Protein AF-A0A3E0U2Y4-F1 (afdb_monomer_lite)

Secondary structure (DSSP, 8-state):
--HHHHHHHHHHHHHHHHHHHHHHHHHHHHHHHHHHHHH---HHHHHHHHHHHHHTT----TTHHHHHHHHHHHTT-----

Organism: NCBI:txid1655234

pLDDT: mean 78.2, std 12.06, range [42.38, 93.75]

Sequence (81 aa):
MGLKSIFQTLVN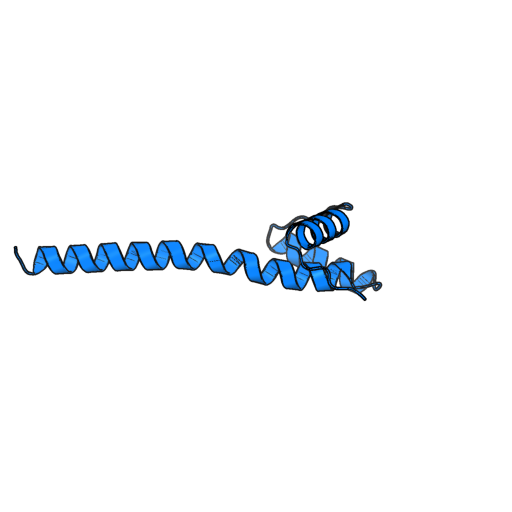LFLVVVAVSVMGCASYQLGDISRVYCGSTDEAFRAQIKAKLTERGVSIGIDYCRAHGLVDAIRGQHGAT

Foldseek 3Di:
DDPVVVVVVVVVVVVVVVVVVVVPPPPPVVLVLLCVLLPDPDPVVNVVSQVVCVVVVHHDDPCSNVVSVVVCVVVVPPPDD

Radius of gyration: 20.27 Å; chains: 1; bounding box: 28×31×60 Å

Structure (mmCIF, N/CA/C/O backbone):
data_AF-A0A3E0U2Y4-F1
#
_entry.id   AF-A0A3E0U2Y4-F1
#
loop_
_atom_site.group_PDB
_atom_site.id
_atom_site.type_symbol
_atom_site.label_atom_id
_atom_site.label_alt_id
_atom_site.label_comp_id
_atom_site.label_asym_id
_atom_site.label_entity_id
_atom_site.label_seq_id
_atom_site.pdbx_PDB_ins_code
_atom_site.Cartn_x
_atom_site.Cartn_y
_atom_site.Cartn_z
_atom_site.occupancy
_atom_site.B_iso_or_equiv
_atom_site.auth_seq_id
_atom_site.auth_comp_id
_atom_site.auth_asym_id
_atom_site.auth_atom_id
_atom_site.pdbx_PDB_model_num
ATOM 1 N N . MET A 1 1 ? -16.206 7.047 46.432 1.00 59.41 1 MET A N 1
ATOM 2 C CA . MET A 1 1 ? -15.893 6.252 45.221 1.00 59.41 1 MET A CA 1
ATOM 3 C C . MET A 1 1 ? -14.694 5.370 45.527 1.00 59.41 1 MET A C 1
ATOM 5 O O . MET A 1 1 ? -13.660 5.896 45.906 1.00 59.41 1 MET A O 1
ATOM 9 N N . GLY A 1 2 ? -14.856 4.044 45.506 1.00 80.75 2 GLY A N 1
ATOM 10 C CA . GLY A 1 2 ? -13.835 3.110 45.998 1.00 80.75 2 GLY A CA 1
ATOM 11 C C . GLY A 1 2 ? -12.646 2.941 45.047 1.00 80.75 2 GLY A C 1
ATOM 12 O O . GLY A 1 2 ? -12.814 2.995 43.832 1.00 80.75 2 GLY A O 1
ATOM 13 N N . LEU A 1 3 ? -11.464 2.659 45.607 1.00 78.75 3 LEU A N 1
ATOM 14 C CA . LEU A 1 3 ? -10.199 2.412 44.893 1.00 78.75 3 LEU A CA 1
ATOM 15 C C . LEU A 1 3 ? -10.333 1.396 43.737 1.00 78.75 3 LEU A C 1
ATOM 17 O O . LEU A 1 3 ? -9.746 1.577 42.674 1.00 78.75 3 LEU A O 1
ATOM 21 N N . LYS A 1 4 ? -11.187 0.376 43.905 1.00 79.81 4 LYS A N 1
ATOM 22 C CA . LYS A 1 4 ? -11.516 -0.622 42.870 1.00 79.81 4 LYS A CA 1
ATOM 23 C C . LYS A 1 4 ? -12.183 -0.009 41.630 1.00 79.81 4 LYS A C 1
ATOM 25 O O . LYS A 1 4 ? -11.907 -0.430 40.514 1.00 79.81 4 LYS A O 1
ATOM 30 N N . SER A 1 5 ? -13.025 1.008 41.819 1.00 82.88 5 SER A N 1
ATOM 31 C CA . SER A 1 5 ? -13.711 1.704 40.723 1.00 82.88 5 SER A CA 1
ATOM 32 C C . SER A 1 5 ? -12.743 2.557 39.903 1.00 82.88 5 SER A C 1
ATOM 34 O O . SER A 1 5 ? -12.882 2.645 38.686 1.00 82.88 5 SER A O 1
ATOM 36 N N . ILE A 1 6 ? -11.745 3.158 40.558 1.00 86.75 6 ILE A N 1
ATOM 37 C CA . ILE A 1 6 ? -10.707 3.957 39.893 1.00 86.75 6 ILE A CA 1
ATOM 38 C C . ILE A 1 6 ? -9.815 3.036 39.057 1.00 86.75 6 ILE A C 1
ATOM 40 O O . ILE A 1 6 ? -9.596 3.301 37.878 1.00 86.75 6 ILE A O 1
ATOM 44 N N . PHE A 1 7 ? -9.382 1.910 39.632 1.00 88.31 7 PHE A N 1
ATOM 45 C CA . PHE A 1 7 ? -8.567 0.918 38.932 1.00 88.31 7 PHE A CA 1
ATOM 46 C C . PHE A 1 7 ? -9.263 0.373 37.675 1.00 88.31 7 PHE A C 1
ATOM 48 O O . PHE A 1 7 ? -8.676 0.385 36.597 1.00 88.31 7 PHE A O 1
ATOM 55 N N . GLN A 1 8 ? -10.542 -0.006 37.776 1.00 89.19 8 GLN A N 1
ATOM 56 C CA . GLN A 1 8 ? -11.321 -0.491 36.629 1.00 89.19 8 GLN A CA 1
ATOM 57 C C . GLN A 1 8 ? -11.448 0.562 35.515 1.00 89.19 8 GLN A C 1
ATOM 59 O O . GLN A 1 8 ? -11.370 0.237 34.331 1.00 89.19 8 GLN A O 1
ATOM 64 N N . THR A 1 9 ? -11.616 1.833 35.891 1.00 91.00 9 THR A N 1
ATOM 65 C CA . THR A 1 9 ? -11.731 2.941 34.931 1.00 91.00 9 THR A CA 1
ATOM 66 C C . THR A 1 9 ? -10.414 3.163 34.184 1.00 91.00 9 THR A C 1
ATOM 68 O O . THR A 1 9 ? -10.425 3.338 32.968 1.00 91.00 9 THR A O 1
ATOM 71 N N . LEU A 1 10 ? -9.276 3.091 34.881 1.00 92.94 10 LEU A N 1
ATOM 72 C CA . LEU A 1 10 ? -7.950 3.228 34.271 1.00 92.94 10 LEU A CA 1
ATOM 73 C C . LEU A 1 10 ? -7.632 2.074 33.313 1.00 92.94 10 LEU A C 1
ATOM 75 O O . LEU A 1 10 ? -7.115 2.315 32.225 1.00 92.94 10 LEU A O 1
ATOM 79 N N . VAL A 1 11 ? -7.986 0.839 33.679 1.00 93.75 11 VAL A N 1
ATOM 80 C CA . VAL A 1 11 ? -7.802 -0.337 32.811 1.00 93.75 11 VAL A CA 1
ATOM 81 C C . VAL A 1 11 ? -8.638 -0.214 31.534 1.00 93.75 11 VAL A C 1
ATOM 83 O O . VAL A 1 11 ? -8.118 -0.431 30.441 1.00 93.75 11 VAL A O 1
ATOM 86 N N . ASN A 1 12 ? -9.904 0.200 31.644 1.00 92.19 12 ASN A N 1
ATOM 87 C CA . ASN A 1 12 ? -10.747 0.433 30.469 1.00 92.19 12 ASN A CA 1
ATOM 88 C C . ASN A 1 12 ? -10.197 1.552 29.577 1.00 92.19 12 ASN A C 1
ATOM 90 O O . ASN A 1 12 ? -10.166 1.398 28.358 1.00 92.19 12 ASN A O 1
ATOM 94 N N . LEU A 1 13 ? -9.732 2.658 30.165 1.00 92.38 13 LEU A N 1
ATOM 95 C CA . LEU A 1 13 ? -9.133 3.756 29.407 1.00 92.38 13 LEU A CA 1
ATOM 96 C C . LEU A 1 13 ? -7.876 3.294 28.655 1.00 92.38 13 LEU A C 1
ATOM 98 O O . LEU A 1 13 ? -7.714 3.601 27.477 1.00 92.38 13 LEU A O 1
ATOM 102 N N . PHE A 1 14 ? -7.019 2.511 29.313 1.00 93.00 14 PHE A N 1
ATOM 103 C CA . PHE A 1 14 ? -5.818 1.951 28.701 1.00 93.00 14 PHE A CA 1
ATOM 104 C C . PHE A 1 14 ? -6.152 1.045 27.507 1.00 93.00 14 PHE A C 1
ATOM 106 O O . PHE A 1 14 ? -5.560 1.194 26.440 1.00 93.00 14 PHE A O 1
ATOM 113 N N . LEU A 1 15 ? -7.150 0.166 27.643 1.00 90.94 15 LEU A N 1
ATOM 114 C CA . LEU A 1 15 ? -7.593 -0.704 26.549 1.00 90.94 15 LEU A CA 1
ATOM 115 C C . LEU A 1 15 ? -8.122 0.085 25.343 1.00 90.94 15 LEU A C 1
ATOM 117 O O . LEU A 1 15 ? -7.829 -0.279 24.205 1.00 90.94 15 LEU A O 1
ATOM 121 N N . VAL A 1 16 ? -8.845 1.185 25.572 1.00 90.69 16 VAL A N 1
ATOM 122 C CA . VAL A 1 16 ? -9.335 2.057 24.491 1.00 90.69 16 VAL A CA 1
ATOM 123 C C . VAL A 1 16 ? -8.175 2.741 23.758 1.00 90.69 16 VAL A C 1
ATOM 125 O O . VAL A 1 16 ? -8.155 2.759 22.529 1.00 90.69 16 VAL A O 1
ATOM 128 N N . VAL A 1 17 ? -7.175 3.252 24.481 1.00 88.94 17 VAL A N 1
ATOM 129 C CA . VAL A 1 17 ? -5.988 3.890 23.877 1.00 88.94 17 VAL A CA 1
ATOM 130 C C . VAL A 1 17 ? -5.175 2.889 23.048 1.00 88.94 17 VAL A C 1
ATOM 132 O O . VAL A 1 17 ? -4.727 3.205 21.942 1.00 88.94 17 VAL A O 1
ATOM 135 N N . VAL A 1 18 ? -5.027 1.657 23.539 1.00 85.81 18 VAL A N 1
ATOM 136 C CA . VAL A 1 18 ? -4.362 0.588 22.786 1.00 85.81 18 VAL A CA 1
ATOM 137 C C . VAL A 1 18 ? -5.158 0.255 21.524 1.00 85.81 18 VAL A C 1
ATOM 139 O O . VAL A 1 18 ? -4.580 0.242 20.445 1.00 85.81 18 VAL A O 1
ATOM 142 N N . ALA A 1 19 ? -6.480 0.090 21.611 1.00 81.94 19 ALA A N 1
ATOM 143 C CA . ALA A 1 19 ? -7.316 -0.228 20.452 1.00 81.94 19 ALA A CA 1
ATOM 144 C C . ALA A 1 19 ? -7.251 0.842 19.344 1.00 81.94 19 ALA A C 1
ATOM 146 O O . ALA A 1 19 ? -7.183 0.503 18.164 1.00 81.94 19 ALA A O 1
ATOM 147 N N . VAL A 1 20 ? -7.214 2.127 19.709 1.00 80.69 20 VAL A N 1
ATOM 148 C CA . VAL A 1 20 ? -7.122 3.234 18.740 1.00 80.69 20 VAL A CA 1
ATOM 149 C C . VAL A 1 20 ? -5.734 3.322 18.098 1.00 80.69 20 VAL A C 1
ATOM 151 O O . VAL A 1 20 ? -5.618 3.623 16.911 1.00 80.69 20 VAL A O 1
ATOM 154 N N . SER A 1 21 ? -4.668 3.024 18.844 1.00 73.44 21 SER A N 1
ATOM 155 C CA . SER A 1 21 ? -3.297 3.143 18.327 1.00 73.44 21 SER A CA 1
ATOM 156 C C . SER A 1 21 ? -2.938 2.067 17.293 1.00 73.44 21 SER A C 1
ATOM 158 O O . SER A 1 21 ? -2.218 2.367 16.339 1.00 73.44 21 SER A O 1
ATOM 160 N N . VAL A 1 22 ? -3.498 0.853 17.381 1.00 69.00 22 VAL A N 1
ATOM 161 C CA . VAL A 1 22 ? -3.260 -0.199 16.367 1.00 69.00 22 VAL A CA 1
ATOM 162 C C . VAL A 1 22 ? -3.884 0.118 15.002 1.00 69.00 22 VAL A C 1
ATOM 164 O O . VAL A 1 22 ? -3.392 -0.364 13.983 1.00 69.00 22 VAL A O 1
ATOM 167 N N . MET A 1 23 ? -4.926 0.954 14.944 1.00 65.12 23 MET A N 1
ATOM 168 C CA . MET A 1 23 ? -5.586 1.320 13.681 1.00 65.12 23 MET A CA 1
ATOM 169 C C . MET A 1 23 ? -4.740 2.280 12.822 1.00 65.12 23 MET A C 1
ATOM 171 O O . MET A 1 23 ? -4.917 2.333 11.607 1.00 65.12 23 MET A O 1
ATOM 175 N N . GLY A 1 24 ? -3.800 3.019 13.425 1.00 58.94 24 GLY A N 1
ATOM 176 C CA . GLY A 1 24 ? -2.990 4.029 12.732 1.00 58.94 24 GLY A CA 1
ATOM 177 C C . GLY A 1 24 ? -1.759 3.493 11.986 1.00 58.94 24 GLY A C 1
ATOM 178 O O . GLY A 1 24 ? -1.315 4.113 11.021 1.00 58.94 24 GLY A O 1
ATOM 179 N N . CYS A 1 25 ? -1.208 2.341 12.383 1.00 58.78 25 CYS A N 1
ATOM 180 C CA . CYS A 1 25 ? 0.072 1.850 11.849 1.00 58.78 25 CYS A CA 1
ATOM 181 C C . CYS A 1 25 ? -0.023 1.153 10.479 1.00 58.78 25 CYS A C 1
ATOM 183 O O . CYS A 1 25 ? 0.982 1.067 9.776 1.00 58.78 25 CYS A O 1
ATOM 185 N N . ALA A 1 26 ? -1.201 0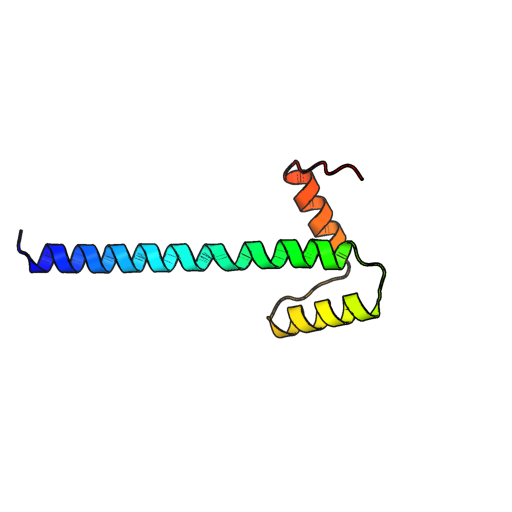.678 10.062 1.00 54.84 26 ALA A N 1
ATOM 186 C CA . ALA A 1 26 ? -1.345 -0.046 8.793 1.00 54.84 26 ALA A CA 1
ATOM 187 C C . ALA A 1 26 ? -1.252 0.868 7.554 1.00 54.84 26 ALA A C 1
ATOM 189 O O . ALA A 1 26 ? -0.810 0.436 6.490 1.00 54.84 26 ALA A O 1
ATOM 190 N N . SER A 1 27 ? -1.642 2.139 7.685 1.00 55.34 27 SER A N 1
ATOM 191 C CA . SER A 1 27 ? -1.802 3.041 6.537 1.00 55.34 27 SER A CA 1
ATOM 192 C C . SER A 1 27 ? -0.507 3.716 6.078 1.00 55.34 27 SER A C 1
ATOM 194 O O . SER A 1 27 ? -0.394 4.058 4.904 1.00 55.34 27 SER A O 1
ATOM 196 N N . TYR A 1 28 ? 0.480 3.902 6.962 1.00 54.84 28 TYR A N 1
ATOM 197 C CA . TYR A 1 28 ? 1.723 4.609 6.614 1.00 54.84 28 TYR A CA 1
ATOM 198 C C . TYR A 1 28 ? 2.647 3.750 5.739 1.00 54.84 28 TYR A C 1
ATOM 200 O O . TYR A 1 28 ? 3.189 4.208 4.739 1.00 54.84 28 TYR A O 1
ATOM 208 N N . GLN A 1 29 ? 2.761 2.463 6.068 1.00 61.38 29 GLN A N 1
ATOM 209 C CA . GLN A 1 29 ? 3.722 1.569 5.426 1.00 61.38 29 GLN A CA 1
ATOM 210 C C . GLN A 1 29 ? 3.360 1.235 3.972 1.00 61.38 29 GLN A C 1
ATOM 212 O O . GLN A 1 29 ? 4.235 0.931 3.168 1.00 61.38 29 GLN A O 1
ATOM 217 N N . LEU A 1 30 ? 2.072 1.296 3.624 1.00 65.69 30 LEU A N 1
ATOM 218 C CA . LEU A 1 30 ? 1.607 1.022 2.267 1.00 65.69 30 LEU A CA 1
ATOM 219 C C . LEU A 1 30 ? 1.901 2.183 1.310 1.00 65.69 30 LEU A C 1
ATOM 221 O O . LEU A 1 30 ? 2.264 1.910 0.172 1.00 65.69 30 LEU A O 1
ATOM 225 N N . GLY A 1 31 ? 1.816 3.438 1.766 1.00 68.00 31 GLY A N 1
ATOM 226 C CA . GLY A 1 31 ? 2.069 4.617 0.924 1.00 68.00 31 GLY A CA 1
ATOM 227 C C . GLY A 1 31 ? 3.512 4.703 0.414 1.00 68.00 31 GLY A C 1
ATOM 228 O O . GLY A 1 31 ? 3.735 4.931 -0.774 1.00 68.00 31 GLY A O 1
ATOM 229 N N . ASP A 1 32 ? 4.499 4.425 1.273 1.00 72.44 32 ASP A N 1
ATOM 230 C CA . ASP A 1 32 ? 5.912 4.389 0.861 1.00 72.44 32 ASP A CA 1
ATOM 231 C C . ASP A 1 32 ? 6.172 3.292 -0.184 1.00 72.44 32 ASP A C 1
ATOM 233 O O . ASP A 1 32 ? 6.871 3.509 -1.177 1.00 72.44 32 ASP A O 1
ATOM 237 N N . ILE A 1 33 ? 5.553 2.118 -0.009 1.00 79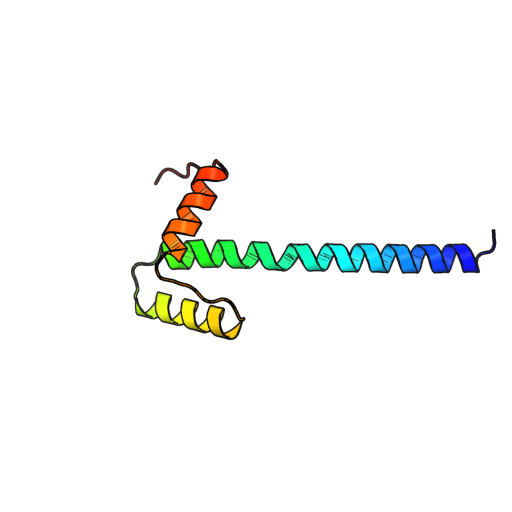.62 33 ILE A N 1
ATOM 238 C CA . ILE A 1 33 ? 5.668 1.007 -0.962 1.00 79.62 33 ILE A CA 1
ATOM 239 C C . ILE A 1 33 ? 4.989 1.364 -2.289 1.00 79.62 33 ILE A C 1
ATOM 241 O O . ILE A 1 33 ? 5.530 1.041 -3.346 1.00 79.62 33 ILE A O 1
ATOM 245 N N . SER A 1 34 ? 3.842 2.050 -2.264 1.00 81.00 34 SER A N 1
ATOM 246 C CA . SER A 1 34 ? 3.155 2.510 -3.474 1.00 81.00 34 SER A CA 1
ATOM 247 C C . SER A 1 34 ? 4.024 3.452 -4.301 1.00 81.00 34 SER A C 1
ATOM 249 O O . SER A 1 34 ? 4.128 3.274 -5.515 1.00 81.00 34 SER A O 1
ATOM 251 N N . ARG A 1 35 ? 4.698 4.411 -3.655 1.00 80.25 35 ARG A N 1
ATOM 252 C CA . ARG A 1 35 ? 5.604 5.349 -4.327 1.00 80.25 35 ARG A CA 1
ATOM 253 C C . ARG A 1 35 ? 6.779 4.626 -4.982 1.00 80.25 35 ARG A C 1
ATOM 255 O O . ARG A 1 35 ? 7.089 4.884 -6.142 1.00 80.25 35 ARG A O 1
ATOM 262 N N . VAL A 1 36 ? 7.394 3.682 -4.270 1.00 83.56 36 VAL A N 1
ATOM 263 C CA . VAL A 1 36 ? 8.503 2.864 -4.789 1.00 83.56 36 VAL A CA 1
ATOM 264 C C . VAL A 1 36 ? 8.043 1.960 -5.939 1.00 83.56 36 VAL A C 1
ATOM 266 O O . VAL A 1 36 ? 8.729 1.848 -6.952 1.00 83.56 36 VAL A O 1
ATOM 269 N N . TYR A 1 37 ? 6.863 1.349 -5.822 1.00 85.62 37 TYR A N 1
ATOM 270 C CA . TYR A 1 37 ? 6.286 0.495 -6.858 1.00 85.62 37 TYR A CA 1
ATOM 271 C C . TYR A 1 37 ? 5.943 1.271 -8.136 1.00 85.62 37 TYR A C 1
ATOM 273 O O . TYR A 1 37 ? 6.221 0.792 -9.234 1.00 85.62 37 TYR A O 1
ATOM 281 N N . CYS A 1 38 ? 5.338 2.454 -8.001 1.00 85.62 38 CYS A N 1
ATOM 282 C CA . CYS A 1 38 ? 4.894 3.270 -9.131 1.00 85.62 38 CYS A CA 1
ATOM 283 C C . CYS A 1 38 ? 6.007 4.115 -9.759 1.00 85.62 38 CYS A C 1
ATOM 285 O O . CYS A 1 38 ? 5.890 4.478 -10.925 1.00 85.62 38 CYS A O 1
ATOM 287 N N . GLY A 1 39 ? 7.080 4.403 -9.016 1.00 84.38 39 GLY A N 1
ATOM 288 C CA . GLY A 1 39 ? 8.274 5.080 -9.528 1.00 84.38 39 GLY A CA 1
ATOM 289 C C . GLY A 1 39 ? 9.318 4.145 -10.150 1.00 84.38 39 GLY A C 1
ATOM 290 O O . GLY A 1 39 ? 10.270 4.625 -10.758 1.00 84.38 39 GLY A O 1
ATOM 291 N N . SER A 1 40 ? 9.173 2.823 -10.007 1.00 85.00 40 SER A N 1
ATOM 292 C CA . SER A 1 40 ? 10.117 1.857 -10.577 1.00 85.00 40 SER A CA 1
ATOM 293 C C . SER A 1 40 ? 9.768 1.494 -12.023 1.00 85.00 40 SER A C 1
ATOM 295 O O . SER A 1 40 ? 8.618 1.194 -12.342 1.00 85.00 40 SER A O 1
ATOM 297 N N . THR A 1 41 ? 10.779 1.459 -12.892 1.00 85.56 41 THR A N 1
ATOM 298 C CA . THR A 1 41 ? 10.681 0.966 -14.277 1.00 85.56 41 THR A CA 1
ATOM 299 C C . THR A 1 41 ? 11.092 -0.503 -14.423 1.00 85.56 41 THR A C 1
ATOM 301 O O . THR A 1 41 ? 10.921 -1.075 -15.496 1.00 85.56 41 THR A O 1
ATOM 304 N N . ASP A 1 42 ? 11.607 -1.128 -13.360 1.00 89.81 42 ASP A N 1
ATOM 305 C CA . ASP A 1 42 ? 12.069 -2.516 -13.372 1.00 89.81 42 ASP A CA 1
ATOM 306 C C . ASP A 1 42 ? 10.896 -3.485 -13.138 1.00 89.81 42 ASP A C 1
ATOM 308 O O . ASP A 1 42 ? 10.248 -3.496 -12.084 1.00 89.81 42 ASP A O 1
ATOM 312 N N . GLU A 1 43 ? 10.603 -4.312 -14.142 1.00 86.38 43 GLU A N 1
ATOM 313 C CA . GLU A 1 43 ? 9.475 -5.246 -14.104 1.00 86.38 43 GLU A CA 1
ATOM 314 C C . GLU A 1 43 ? 9.652 -6.361 -13.065 1.00 86.38 43 GLU A C 1
ATOM 316 O O . GLU A 1 43 ? 8.679 -6.752 -12.411 1.00 86.38 43 GLU A O 1
ATOM 321 N N . ALA A 1 44 ? 10.880 -6.849 -12.861 1.00 86.75 44 ALA A N 1
ATOM 322 C CA . ALA A 1 44 ? 11.172 -7.916 -11.908 1.00 86.75 44 ALA A CA 1
ATOM 323 C C . ALA A 1 44 ? 11.021 -7.424 -10.461 1.00 86.75 44 ALA A C 1
ATOM 325 O O . ALA A 1 44 ? 10.469 -8.121 -9.606 1.00 86.75 44 ALA A O 1
ATOM 326 N N . PHE A 1 45 ? 11.452 -6.198 -10.188 1.00 87.06 45 PHE A N 1
ATOM 327 C CA . PHE A 1 45 ? 11.286 -5.528 -8.907 1.00 87.06 45 PHE A CA 1
ATOM 328 C C . PHE A 1 45 ? 9.809 -5.247 -8.606 1.00 87.06 45 PHE A C 1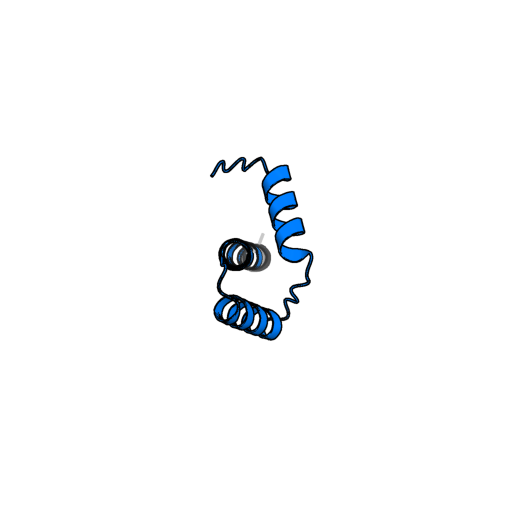
ATOM 330 O O . PHE A 1 45 ? 9.319 -5.555 -7.515 1.00 87.06 45 PHE A O 1
ATOM 337 N N . ARG A 1 46 ? 9.049 -4.759 -9.596 1.00 85.62 46 ARG A N 1
ATOM 338 C CA . ARG A 1 46 ? 7.596 -4.580 -9.463 1.00 85.62 46 ARG A CA 1
ATOM 339 C C . ARG A 1 46 ? 6.874 -5.902 -9.209 1.00 85.62 46 ARG A C 1
ATOM 341 O O . ARG A 1 46 ? 5.966 -5.944 -8.376 1.00 85.62 46 ARG A O 1
ATOM 348 N N . ALA A 1 47 ? 7.275 -6.985 -9.873 1.00 87.75 47 ALA A N 1
ATOM 349 C CA . ALA A 1 47 ? 6.708 -8.311 -9.641 1.00 87.75 47 ALA A CA 1
ATOM 350 C C . ALA A 1 47 ? 6.950 -8.797 -8.200 1.00 87.75 47 ALA A C 1
ATOM 352 O O . ALA A 1 47 ? 6.020 -9.292 -7.560 1.00 87.75 47 ALA A O 1
ATOM 353 N N . GLN A 1 48 ? 8.152 -8.580 -7.654 1.00 87.31 48 GLN A N 1
ATOM 354 C CA . GLN A 1 48 ? 8.479 -8.925 -6.266 1.00 87.31 48 GLN A CA 1
ATOM 355 C C . GLN A 1 48 ? 7.635 -8.141 -5.256 1.00 87.31 48 GLN A C 1
ATOM 357 O O . GLN A 1 48 ? 7.065 -8.734 -4.338 1.00 87.31 48 GLN A O 1
ATOM 362 N N . ILE A 1 49 ? 7.488 -6.825 -5.439 1.00 86.00 49 ILE A N 1
ATOM 363 C CA . ILE A 1 49 ? 6.643 -6.001 -4.562 1.00 86.00 49 ILE A CA 1
ATOM 364 C C . ILE A 1 49 ? 5.181 -6.450 -4.638 1.00 86.00 49 ILE A C 1
ATOM 366 O O . ILE A 1 49 ? 4.525 -6.607 -3.607 1.00 86.00 49 ILE A O 1
ATOM 370 N N . LYS A 1 50 ? 4.674 -6.712 -5.848 1.00 87.12 50 LYS A N 1
ATOM 371 C CA . LYS A 1 50 ? 3.305 -7.194 -6.048 1.00 87.12 50 LYS A CA 1
ATOM 372 C C . LYS A 1 50 ? 3.068 -8.529 -5.337 1.00 87.12 50 LYS A C 1
ATOM 374 O O . LYS A 1 50 ? 2.042 -8.681 -4.676 1.00 87.12 50 LYS A O 1
ATOM 379 N N . ALA A 1 51 ? 4.015 -9.464 -5.421 1.00 87.50 51 ALA A N 1
ATOM 380 C CA . ALA A 1 51 ? 3.942 -10.741 -4.714 1.00 87.50 51 ALA A CA 1
ATOM 381 C C . ALA A 1 51 ? 3.905 -10.540 -3.191 1.00 87.50 51 ALA A C 1
ATOM 383 O O . ALA A 1 51 ? 3.017 -11.066 -2.525 1.00 87.50 51 ALA A O 1
ATOM 384 N N . LYS A 1 52 ? 4.792 -9.697 -2.644 1.00 85.69 52 LYS A N 1
ATOM 385 C CA . LYS A 1 52 ? 4.842 -9.408 -1.201 1.00 85.69 52 LYS A CA 1
ATOM 386 C C . LYS A 1 52 ? 3.607 -8.703 -0.662 1.00 85.69 52 LYS A C 1
ATOM 388 O O . LYS A 1 52 ? 3.206 -8.966 0.469 1.00 85.69 52 LYS A O 1
ATOM 393 N N . LEU A 1 53 ? 2.989 -7.834 -1.449 1.00 82.50 53 LEU A N 1
ATOM 394 C CA . LEU A 1 53 ? 1.726 -7.209 -1.068 1.00 82.50 53 LEU A CA 1
ATOM 395 C C . LEU A 1 53 ? 0.564 -8.200 -1.144 1.00 82.50 53 LEU A C 1
ATOM 397 O O . LEU A 1 53 ? -0.252 -8.239 -0.227 1.00 82.50 53 LEU A O 1
ATOM 401 N N . THR A 1 54 ? 0.558 -9.078 -2.148 1.00 85.38 54 THR A N 1
ATOM 402 C CA . THR A 1 54 ? -0.453 -10.138 -2.278 1.00 85.38 54 THR A CA 1
ATOM 403 C C . THR A 1 54 ? -0.373 -11.137 -1.118 1.00 85.38 54 THR A C 1
ATOM 405 O O . THR A 1 54 ? -1.403 -11.468 -0.538 1.00 85.38 54 THR A O 1
ATOM 408 N N . GLU A 1 55 ? 0.836 -11.544 -0.703 1.00 84.44 55 GLU A N 1
ATOM 409 C CA . GLU A 1 55 ? 1.075 -12.366 0.502 1.00 84.44 55 GLU A CA 1
ATOM 410 C C . GLU A 1 55 ? 0.502 -11.720 1.778 1.00 84.44 55 GLU A C 1
ATOM 412 O O . GLU A 1 55 ? 0.117 -12.416 2.714 1.00 84.44 55 GLU A O 1
ATOM 417 N N . ARG A 1 56 ? 0.419 -10.384 1.817 1.00 78.56 56 ARG A N 1
ATOM 418 C CA . ARG A 1 56 ? -0.140 -9.598 2.930 1.00 78.56 56 ARG A CA 1
ATOM 419 C C . ARG A 1 56 ? -1.621 -9.242 2.740 1.00 78.56 56 ARG A C 1
ATOM 421 O O . ARG A 1 56 ? -2.147 -8.430 3.495 1.00 78.56 56 ARG A O 1
ATOM 428 N N . GLY A 1 57 ? -2.289 -9.825 1.743 1.00 79.50 57 GLY A N 1
ATOM 429 C CA . GLY A 1 57 ? -3.711 -9.604 1.455 1.00 79.50 57 GLY A CA 1
ATOM 430 C C . GLY A 1 57 ? -4.023 -8.326 0.667 1.00 79.50 57 GLY A C 1
ATOM 431 O O . GLY A 1 57 ? -5.188 -7.958 0.539 1.00 79.50 57 GLY A O 1
ATOM 432 N N . VAL A 1 58 ? -3.011 -7.644 0.122 1.00 78.19 58 VAL A N 1
ATOM 433 C CA . VAL A 1 58 ? -3.161 -6.414 -0.668 1.00 78.19 58 VAL A CA 1
ATOM 434 C C . VAL A 1 58 ? -3.005 -6.735 -2.155 1.00 78.19 58 VAL A C 1
ATOM 436 O O . VAL A 1 58 ? -1.911 -7.037 -2.629 1.00 78.19 58 VAL A O 1
ATOM 439 N N . SER A 1 59 ? -4.100 -6.643 -2.913 1.00 81.25 59 SER A N 1
ATOM 440 C CA . SER A 1 59 ? -4.093 -6.860 -4.365 1.00 81.25 59 SER A CA 1
ATOM 441 C C . SER A 1 59 ? -3.869 -5.550 -5.127 1.00 81.25 59 SER A C 1
ATOM 443 O O . SER A 1 59 ? -4.616 -4.587 -4.959 1.00 81.25 59 SER A O 1
ATOM 445 N N . ILE A 1 60 ? -2.846 -5.519 -5.986 1.00 80.12 60 ILE A N 1
ATOM 446 C CA . ILE A 1 60 ? -2.525 -4.382 -6.862 1.00 80.12 60 ILE A CA 1
ATOM 447 C C . ILE A 1 60 ? -3.043 -4.656 -8.281 1.00 80.12 60 ILE A C 1
ATOM 449 O O . ILE A 1 60 ? -2.538 -5.544 -8.981 1.00 80.12 60 ILE A O 1
ATOM 453 N N . GLY A 1 61 ? -4.017 -3.851 -8.713 1.00 80.12 61 GLY A N 1
ATOM 454 C CA . GLY A 1 61 ? -4.537 -3.817 -10.084 1.00 80.12 61 GLY A CA 1
ATOM 455 C C . GLY A 1 61 ? -3.750 -2.896 -11.026 1.00 80.12 61 GLY A C 1
ATOM 456 O O . GLY A 1 61 ? -2.835 -2.188 -10.610 1.00 80.12 61 GLY A O 1
ATOM 457 N N . ILE A 1 62 ? -4.124 -2.892 -12.309 1.00 73.81 62 ILE A N 1
ATOM 458 C CA . ILE A 1 62 ? -3.471 -2.085 -13.360 1.00 73.81 62 ILE A CA 1
ATOM 459 C C . ILE A 1 62 ? -3.612 -0.580 -13.072 1.00 73.81 62 ILE A C 1
ATOM 461 O O . ILE A 1 62 ? -2.663 0.179 -13.255 1.00 73.81 62 ILE A O 1
ATOM 465 N N . ASP A 1 63 ? -4.754 -0.160 -12.528 1.00 80.25 63 ASP A N 1
ATOM 466 C CA . ASP A 1 63 ? -5.037 1.244 -12.213 1.00 80.25 63 ASP A CA 1
ATOM 467 C C . ASP A 1 63 ? -4.428 1.730 -10.891 1.00 80.25 63 ASP A C 1
ATOM 469 O O . ASP A 1 63 ? -4.612 2.887 -10.520 1.00 80.25 63 ASP A O 1
ATOM 473 N N . TYR A 1 64 ? -3.687 0.885 -10.170 1.00 83.00 64 TYR A N 1
ATOM 474 C CA . TYR A 1 64 ? -3.175 1.208 -8.837 1.00 83.00 64 TYR A CA 1
ATOM 475 C C . TYR A 1 64 ? -2.322 2.482 -8.808 1.00 83.00 64 TYR A C 1
ATOM 477 O O . TYR A 1 64 ? -2.547 3.356 -7.975 1.00 83.00 64 TYR A O 1
ATOM 485 N N . CYS A 1 65 ? -1.389 2.635 -9.750 1.00 83.44 65 CYS A N 1
ATOM 486 C CA . CYS A 1 65 ? -0.531 3.821 -9.806 1.00 83.44 65 CYS A CA 1
ATOM 487 C C . CYS A 1 65 ? -1.276 5.081 -10.242 1.00 83.44 65 CYS A C 1
ATOM 489 O O . CYS A 1 65 ? -0.965 6.176 -9.782 1.00 83.44 65 CYS A O 1
ATOM 491 N N . ARG A 1 66 ? -2.308 4.927 -11.079 1.00 82.81 66 ARG A N 1
ATOM 492 C CA . ARG A 1 66 ? -3.196 6.029 -11.455 1.00 82.81 66 ARG A CA 1
ATOM 493 C C . ARG A 1 66 ? -4.038 6.478 -10.257 1.00 82.81 66 ARG A C 1
ATOM 495 O O . ARG A 1 66 ? -4.171 7.675 -10.028 1.00 82.81 66 ARG A O 1
ATOM 502 N N . ALA A 1 67 ? -4.561 5.534 -9.477 1.00 81.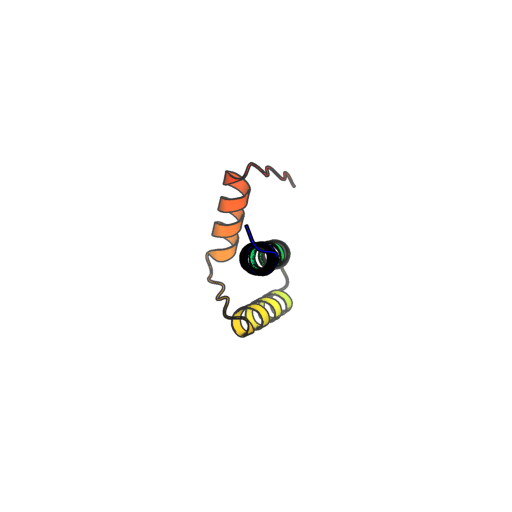31 67 ALA A N 1
ATOM 503 C CA . ALA A 1 67 ? -5.293 5.821 -8.249 1.00 81.31 67 ALA A CA 1
ATOM 504 C C . ALA A 1 67 ? -4.392 6.472 -7.186 1.00 81.31 67 ALA A C 1
ATOM 506 O O . ALA A 1 67 ? -4.804 7.447 -6.566 1.00 81.31 67 ALA A O 1
ATOM 507 N N . HIS A 1 68 ? -3.152 5.998 -7.023 1.00 81.25 68 HIS A N 1
ATOM 508 C CA . HIS A 1 68 ? -2.170 6.621 -6.131 1.00 81.25 68 HIS A CA 1
ATOM 509 C C . HIS A 1 68 ? -1.876 8.072 -6.534 1.00 81.25 68 HIS A C 1
ATOM 511 O O . HIS A 1 68 ? -1.997 8.971 -5.708 1.00 81.25 68 HIS A O 1
ATOM 517 N N . GLY A 1 69 ? -1.588 8.318 -7.817 1.00 78.56 69 GLY A N 1
ATOM 518 C CA . GLY A 1 69 ? -1.347 9.671 -8.325 1.00 78.56 69 GLY A CA 1
ATOM 519 C C . GLY A 1 69 ? -2.552 10.605 -8.160 1.00 78.56 69 GLY A C 1
ATOM 520 O O . GLY A 1 69 ? -2.380 11.787 -7.874 1.00 78.56 69 GLY A O 1
ATOM 521 N N . LEU A 1 70 ? -3.779 10.083 -8.270 1.00 79.88 70 LEU A N 1
ATOM 522 C CA . LEU A 1 70 ? -4.995 10.852 -7.995 1.00 79.88 70 LEU A CA 1
ATOM 523 C C . LEU A 1 70 ? -5.115 11.223 -6.507 1.00 79.88 70 LEU A C 1
ATOM 525 O O . LEU A 1 70 ? -5.468 12.356 -6.188 1.00 79.88 70 LEU A O 1
ATOM 529 N N . VAL A 1 71 ? -4.809 10.293 -5.598 1.00 78.56 71 VAL A N 1
ATOM 530 C CA . VAL A 1 71 ? -4.823 10.547 -4.148 1.00 78.56 71 VAL A CA 1
ATOM 531 C C . VAL A 1 71 ? -3.766 11.583 -3.759 1.00 78.56 71 VAL A C 1
ATOM 533 O O . VAL A 1 71 ? -4.073 12.480 -2.972 1.00 78.56 71 VAL A O 1
ATOM 536 N N . ASP A 1 72 ? -2.567 11.511 -4.337 1.00 74.69 72 ASP A N 1
ATOM 537 C CA . ASP A 1 72 ? -1.506 12.504 -4.122 1.00 74.69 72 ASP A CA 1
ATOM 538 C C . ASP A 1 72 ? -1.920 13.895 -4.626 1.00 74.69 72 ASP A C 1
ATOM 540 O O . ASP A 1 72 ? -1.766 14.891 -3.911 1.00 74.69 72 ASP A O 1
ATOM 544 N N . ALA A 1 73 ? -2.533 13.960 -5.816 1.00 77.88 73 ALA A N 1
ATOM 545 C CA . ALA A 1 73 ? -3.033 15.203 -6.399 1.00 77.88 73 ALA A CA 1
ATOM 546 C C . ALA A 1 73 ? -4.138 15.847 -5.541 1.00 77.88 73 ALA A C 1
ATOM 548 O O . ALA A 1 73 ? -4.110 17.054 -5.301 1.00 77.88 73 ALA A O 1
ATOM 549 N N . ILE A 1 74 ? -5.082 15.048 -5.030 1.00 81.19 74 ILE A N 1
ATOM 550 C CA . ILE A 1 74 ? -6.165 15.519 -4.149 1.00 81.19 74 ILE A CA 1
ATOM 551 C C . ILE A 1 74 ? -5.619 15.991 -2.796 1.00 81.19 74 ILE A C 1
ATOM 553 O O . ILE A 1 74 ? -6.118 16.964 -2.233 1.00 81.19 74 ILE A O 1
ATOM 557 N N . ARG A 1 75 ? -4.579 15.334 -2.268 1.00 74.19 75 ARG A N 1
ATOM 558 C CA . ARG A 1 75 ? -3.933 15.708 -0.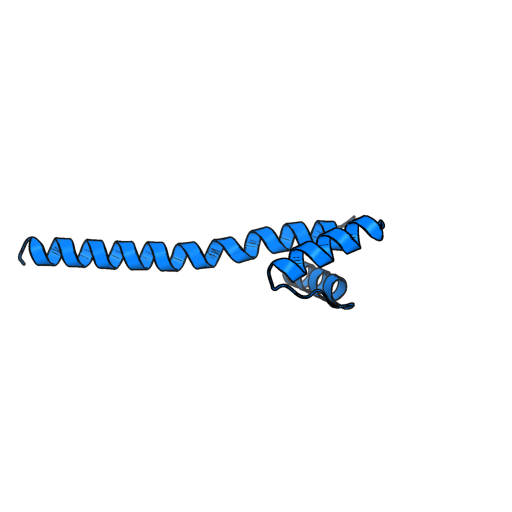998 1.00 74.19 75 ARG A CA 1
ATOM 559 C C . ARG A 1 75 ? -3.072 16.971 -1.088 1.00 74.19 75 ARG A C 1
ATOM 561 O O . ARG A 1 75 ? -2.501 17.378 -0.080 1.00 74.19 75 ARG A O 1
ATOM 568 N N . GLY A 1 76 ? -2.982 17.603 -2.258 1.00 63.88 76 GLY A N 1
ATOM 569 C CA . GLY A 1 76 ? -2.227 18.840 -2.440 1.00 63.88 76 GLY A CA 1
ATOM 570 C C . GLY A 1 76 ? -0.710 18.644 -2.431 1.00 63.88 76 GLY A C 1
ATOM 571 O O . GLY A 1 76 ? 0.022 19.631 -2.410 1.00 63.88 76 GLY A O 1
ATOM 572 N N . GLN A 1 77 ? -0.215 17.402 -2.501 1.00 58.84 77 GLN A N 1
ATOM 573 C CA . GLN A 1 77 ? 1.196 17.144 -2.775 1.00 58.84 77 GLN A CA 1
ATOM 574 C C . GLN A 1 77 ? 1.448 17.320 -4.276 1.00 58.84 77 GLN A C 1
ATOM 576 O O . GLN A 1 77 ? 1.632 16.365 -5.023 1.00 58.84 77 GLN A O 1
ATOM 581 N N . HIS A 1 78 ? 1.472 18.578 -4.723 1.00 51.22 78 HIS A N 1
ATOM 582 C CA . HIS A 1 78 ? 2.175 18.967 -5.944 1.00 51.22 78 HIS A CA 1
ATOM 583 C C . HIS A 1 78 ? 3.685 18.792 -5.711 1.00 51.22 78 HIS A C 1
ATOM 585 O O . HIS A 1 78 ? 4.425 19.753 -5.512 1.00 51.22 78 HIS A O 1
ATOM 591 N N . GLY A 1 79 ? 4.145 17.543 -5.699 1.00 46.34 79 GLY A N 1
ATOM 592 C CA . GLY A 1 79 ? 5.536 17.218 -5.967 1.00 46.34 79 GLY A CA 1
ATOM 593 C C . GLY A 1 79 ? 5.759 17.343 -7.466 1.00 46.34 79 GLY A C 1
ATOM 594 O O . GLY A 1 79 ? 5.554 16.386 -8.205 1.00 46.34 79 GLY A O 1
ATOM 595 N N . ALA A 1 80 ? 6.107 18.548 -7.912 1.00 45.09 80 ALA A N 1
ATOM 596 C CA . ALA A 1 80 ? 6.786 18.725 -9.182 1.00 45.09 80 ALA A CA 1
ATOM 597 C C . ALA A 1 80 ? 8.071 17.881 -9.169 1.00 45.09 80 ALA A C 1
ATOM 599 O O . ALA A 1 80 ? 8.804 17.931 -8.182 1.00 45.09 80 ALA A O 1
ATOM 600 N N . THR A 1 81 ? 8.302 17.179 -10.284 1.00 42.38 81 THR A N 1
ATOM 601 C CA . THR A 1 81 ? 9.537 16.477 -10.701 1.00 42.38 81 THR A CA 1
ATOM 602 C C . THR A 1 81 ? 10.042 15.331 -9.832 1.00 42.38 81 THR A C 1
ATOM 604 O O . THR A 1 81 ? 10.420 15.562 -8.664 1.00 42.38 81 THR A O 1
#